Protein AF-A0A6J1Q6X2-F1 (afdb_monomer_lite)

Secondary structure (DSSP, 8-state):
--------------------------------------------HHHHHHHHHHHHSPPHHHHHHTSHHHHHHHHHTTTSPPPHHHHHHHHHHHHHHHHHTT----HHHHHHHHHHHHHH-TTS-GGGT--PPPP------

Sequence (141 aa):
MLMFSKSIENNQNALNTCNKNAIQETNTCENSSKRKLHELDEEDASTSQDTFLLETIPSIEDLLQRSKTGRVILCGSKIKELTGSMRNKLCNIIITYMQDNNLVMTNEIAKGISKRIVKLFPSEAEGTYFIEGKKKDPQSG

Foldseek 3Di:
DDDDDDDDDDDDDDDDDDDDDDDDDDDDDDDDDDDDDDPPDCPDVVVVVLVVVLVVDDQLLVLLVVDPLSVVLLVVLVPDDDDPVSVVVSVVSSVVVCVVVVHDCDLSSQLSNLVSVCVSRVVDDSCVRHDDDDDPDPPDD

pLDDT: mean 74.61, std 22.56, range [35.28, 97.12]

Radius of gyration: 26.96 Å; chains: 1; bounding box: 38×86×66 Å

Organism: NCBI:txid300111

Structure (mmCIF, N/CA/C/O backbone):
data_AF-A0A6J1Q6X2-F1
#
_entry.id   AF-A0A6J1Q6X2-F1
#
loop_
_atom_site.group_PDB
_atom_site.id
_atom_site.type_symbol
_atom_site.label_atom_id
_atom_site.label_alt_id
_atom_site.label_comp_id
_atom_site.label_asym_id
_atom_site.label_entity_id
_atom_site.label_seq_id
_atom_site.pdbx_PDB_ins_code
_atom_site.Cartn_x
_atom_site.Cartn_y
_atom_site.Cartn_z
_atom_site.occupancy
_atom_site.B_iso_or_equiv
_atom_site.auth_seq_id
_atom_site.auth_comp_id
_atom_site.auth_asym_id
_atom_site.auth_atom_id
_atom_site.pdbx_PDB_model_num
ATOM 1 N N . MET A 1 1 ? 14.675 -44.837 22.473 1.00 45.50 1 MET A N 1
ATOM 2 C CA . MET A 1 1 ? 15.642 -44.057 23.272 1.00 45.50 1 MET A CA 1
ATOM 3 C C . MET A 1 1 ? 14.830 -43.197 24.227 1.00 45.50 1 MET A C 1
ATOM 5 O O . MET A 1 1 ? 14.000 -42.427 23.765 1.00 45.50 1 MET A O 1
ATOM 9 N N . LEU A 1 2 ? 14.939 -43.471 25.525 1.00 38.16 2 LEU A N 1
ATOM 10 C CA . LEU A 1 2 ? 14.140 -42.886 26.604 1.00 38.16 2 LEU A CA 1
ATOM 11 C C . LEU A 1 2 ? 14.866 -41.676 27.229 1.00 38.16 2 LEU A C 1
ATOM 13 O O . LEU A 1 2 ? 16.032 -41.805 27.578 1.00 38.16 2 LEU A O 1
ATOM 17 N N . MET A 1 3 ? 14.090 -40.604 27.447 1.00 42.31 3 MET A N 1
ATOM 18 C CA . MET A 1 3 ? 14.016 -39.728 28.638 1.00 42.31 3 MET A CA 1
ATOM 19 C C . MET A 1 3 ? 15.021 -38.582 28.937 1.00 42.31 3 MET A C 1
ATOM 21 O O . MET A 1 3 ? 16.233 -38.731 28.827 1.00 42.31 3 MET A O 1
ATOM 25 N N . PHE A 1 4 ? 14.402 -37.533 29.528 1.00 41.38 4 PHE A N 1
ATOM 26 C CA . PHE A 1 4 ? 14.873 -36.437 30.415 1.00 41.38 4 PHE A CA 1
ATOM 27 C C . PHE A 1 4 ? 15.378 -35.143 29.716 1.00 41.38 4 PHE A C 1
ATOM 29 O O . PHE A 1 4 ? 16.072 -35.226 28.716 1.00 41.38 4 PHE A O 1
ATOM 36 N N . SER A 1 5 ? 15.021 -33.901 30.101 1.00 43.34 5 SER A N 1
ATOM 37 C CA . SER A 1 5 ? 14.584 -33.341 31.400 1.00 43.34 5 SER A CA 1
ATOM 38 C C . SER A 1 5 ? 13.808 -32.011 31.250 1.00 43.34 5 SER A C 1
ATOM 40 O O . SER A 1 5 ? 13.989 -31.277 30.283 1.00 43.34 5 SER A O 1
ATOM 42 N N . LYS A 1 6 ? 12.991 -31.689 32.262 1.00 44.47 6 LYS A N 1
ATOM 43 C CA . LYS A 1 6 ? 12.260 -30.427 32.502 1.00 44.47 6 LYS A CA 1
ATOM 44 C C . LYS A 1 6 ? 13.149 -29.304 33.088 1.00 44.47 6 LYS A C 1
ATOM 46 O O . LYS A 1 6 ? 14.009 -29.625 33.893 1.00 44.47 6 LYS A O 1
ATOM 51 N N . SER A 1 7 ? 12.758 -28.050 32.785 1.00 41.66 7 SER A N 1
ATOM 52 C CA . SER A 1 7 ? 12.643 -26.821 33.628 1.00 41.66 7 SER A CA 1
ATOM 53 C C . SER A 1 7 ? 13.850 -26.259 34.408 1.00 41.66 7 SER A C 1
ATOM 55 O O . SER A 1 7 ? 14.645 -27.046 34.890 1.00 41.66 7 SER A O 1
ATOM 57 N N . ILE A 1 8 ? 13.904 -24.914 34.576 1.00 51.53 8 ILE A N 1
ATOM 58 C CA . ILE A 1 8 ? 14.270 -24.078 35.774 1.00 51.53 8 ILE A CA 1
ATOM 59 C C . ILE A 1 8 ? 14.450 -22.591 35.317 1.00 51.53 8 ILE A C 1
ATOM 61 O O . ILE A 1 8 ? 15.234 -22.335 34.411 1.00 51.53 8 ILE A O 1
ATOM 65 N N . GLU A 1 9 ? 13.513 -21.685 35.669 1.00 46.12 9 GLU A N 1
ATOM 66 C CA . GLU A 1 9 ? 13.592 -20.514 36.611 1.00 46.12 9 GLU A CA 1
ATOM 67 C C . GLU A 1 9 ? 14.257 -19.233 36.049 1.00 46.12 9 GLU A C 1
ATOM 69 O O . GLU A 1 9 ? 15.354 -19.268 35.513 1.00 46.12 9 GLU A O 1
ATOM 74 N N . ASN A 1 10 ? 13.543 -18.104 35.921 1.00 40.09 10 ASN A N 1
ATOM 75 C CA . ASN A 1 10 ? 13.143 -17.088 36.921 1.00 40.09 10 ASN A CA 1
ATOM 76 C C . ASN A 1 10 ? 14.305 -16.197 37.417 1.00 40.09 10 ASN A C 1
ATOM 78 O O . ASN A 1 10 ? 15.191 -16.670 38.118 1.00 40.09 10 ASN A O 1
ATOM 82 N N . ASN A 1 11 ? 14.251 -14.889 37.126 1.00 49.38 11 ASN A N 1
ATOM 83 C CA . ASN A 1 11 ? 14.909 -13.864 37.945 1.00 49.38 11 ASN A CA 1
ATOM 84 C C . ASN A 1 11 ? 14.194 -12.504 37.816 1.00 49.38 11 ASN A C 1
ATOM 86 O O . ASN A 1 11 ? 14.284 -11.817 36.799 1.00 49.38 11 ASN A O 1
ATOM 90 N N . GLN A 1 12 ? 13.490 -12.143 38.887 1.00 48.56 12 GLN A N 1
ATOM 91 C CA . GLN A 1 12 ? 13.083 -10.792 39.260 1.00 48.56 12 GLN A CA 1
ATOM 92 C C . GLN A 1 12 ? 14.142 -10.196 40.193 1.00 48.56 12 GLN A C 1
ATOM 94 O O . GLN A 1 12 ? 14.383 -10.787 41.240 1.00 48.56 12 GLN A O 1
ATOM 99 N N . ASN A 1 13 ? 14.671 -9.006 39.890 1.00 44.72 13 ASN A N 1
ATOM 100 C CA . ASN A 1 13 ? 14.751 -7.866 40.823 1.00 44.72 13 ASN A CA 1
ATOM 101 C C . ASN A 1 13 ? 15.632 -6.738 40.272 1.00 44.72 13 ASN A C 1
ATOM 103 O O . ASN A 1 13 ? 16.779 -6.980 39.912 1.00 44.72 13 ASN A O 1
ATOM 107 N N . ALA A 1 14 ? 15.140 -5.502 40.361 1.00 42.59 14 ALA A N 1
ATOM 108 C CA . ALA A 1 14 ? 15.841 -4.425 41.067 1.00 42.59 14 ALA A CA 1
ATOM 109 C C . ALA A 1 14 ? 14.897 -3.223 41.227 1.00 42.59 14 ALA A C 1
ATOM 111 O O . ALA A 1 14 ? 14.763 -2.375 40.349 1.00 42.59 14 ALA A O 1
ATOM 112 N N . LEU A 1 15 ? 14.223 -3.189 42.377 1.00 45.31 15 LEU A N 1
ATOM 113 C CA . LEU A 1 15 ? 13.710 -1.978 43.007 1.00 45.31 15 LEU A CA 1
ATOM 114 C C . LEU A 1 15 ? 14.877 -1.222 43.653 1.00 45.31 15 LEU A C 1
ATOM 116 O O . LEU A 1 15 ? 15.613 -1.793 44.456 1.00 45.31 15 LEU A O 1
ATOM 120 N N . ASN A 1 16 ? 14.969 0.078 43.399 1.00 54.81 16 ASN A N 1
ATOM 121 C CA . ASN A 1 16 ? 15.718 1.027 44.221 1.00 54.81 16 ASN A CA 1
ATOM 122 C C . ASN A 1 16 ? 15.015 2.398 44.240 1.00 54.81 16 ASN A C 1
ATOM 124 O O . ASN A 1 16 ? 15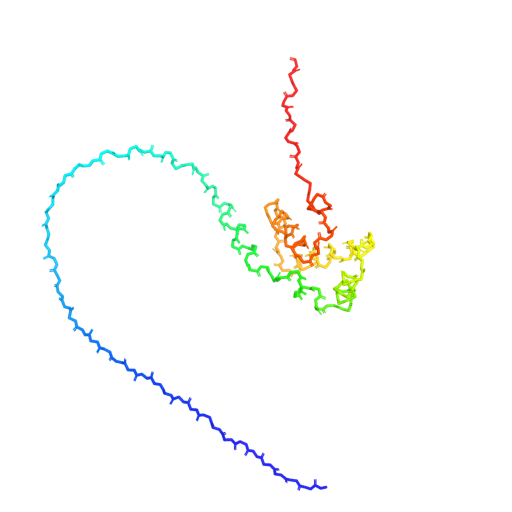.367 3.337 43.542 1.00 54.81 16 ASN A O 1
ATOM 128 N N . THR A 1 17 ? 13.936 2.433 45.024 1.00 39.59 17 THR A N 1
ATOM 129 C CA . THR A 1 17 ? 13.654 3.326 46.165 1.00 39.59 17 THR A CA 1
ATOM 130 C C . THR A 1 17 ? 14.276 4.737 46.232 1.00 39.59 17 THR A C 1
ATOM 132 O O . THR A 1 17 ? 15.469 4.894 46.459 1.00 39.59 17 THR A O 1
ATOM 135 N N . CYS A 1 18 ? 13.353 5.713 46.227 1.00 36.84 18 CYS A N 1
ATOM 136 C CA . CYS A 1 18 ? 13.228 6.963 47.005 1.00 36.84 18 CYS A CA 1
ATOM 137 C C . CYS A 1 18 ? 14.394 7.958 47.151 1.00 36.84 18 CYS A C 1
ATOM 139 O O . CYS A 1 18 ? 15.395 7.670 47.796 1.00 36.84 18 CYS A O 1
ATOM 141 N N . ASN A 1 19 ? 14.059 9.239 46.934 1.00 46.81 19 ASN A N 1
ATOM 142 C CA . ASN A 1 19 ? 13.991 10.147 48.083 1.00 46.81 19 ASN A CA 1
ATOM 143 C C . ASN A 1 19 ? 12.839 11.165 47.970 1.00 46.81 19 ASN A C 1
ATOM 145 O O . ASN A 1 19 ? 12.581 11.725 46.909 1.00 46.81 19 ASN A O 1
ATOM 149 N N . LYS A 1 20 ? 12.143 11.343 49.095 1.00 49.16 20 LYS A N 1
ATOM 150 C CA . LYS A 1 20 ? 11.057 12.292 49.368 1.00 49.16 20 LYS A CA 1
ATOM 151 C C . LYS A 1 20 ? 11.656 13.640 49.780 1.00 49.16 20 LYS A C 1
ATOM 153 O O . LYS A 1 20 ? 12.748 13.638 50.327 1.00 49.16 20 LYS A O 1
ATOM 158 N N . ASN A 1 21 ? 10.919 14.733 49.552 1.00 51.38 21 ASN A N 1
ATOM 159 C CA . ASN A 1 21 ? 10.766 15.949 50.387 1.00 51.38 21 ASN A CA 1
ATOM 160 C C . ASN A 1 21 ? 9.892 16.932 49.562 1.00 51.38 21 ASN A C 1
ATOM 162 O O . ASN A 1 21 ? 10.301 17.319 48.478 1.00 51.38 21 ASN A O 1
ATOM 166 N N . ALA A 1 22 ? 8.596 17.136 49.826 1.00 40.69 22 ALA A N 1
ATOM 167 C CA . ALA A 1 22 ? 7.937 17.825 50.949 1.00 40.69 22 ALA A CA 1
ATOM 168 C C . ALA A 1 22 ? 7.635 19.324 50.666 1.00 40.69 22 ALA A C 1
ATOM 170 O O . ALA A 1 22 ? 8.551 20.130 50.624 1.00 40.69 22 ALA A O 1
ATOM 171 N N . ILE A 1 23 ? 6.322 19.627 50.586 1.00 45.84 23 ILE A N 1
ATOM 172 C CA . ILE A 1 23 ? 5.596 20.796 51.159 1.00 45.84 23 ILE A CA 1
ATOM 173 C C . ILE A 1 23 ? 5.784 22.162 50.448 1.00 45.84 23 ILE A C 1
ATOM 175 O O . ILE A 1 23 ? 6.869 22.720 50.437 1.00 45.84 23 ILE A O 1
ATOM 179 N N . GLN A 1 24 ? 4.794 22.597 49.649 1.00 41.06 24 GLN A N 1
ATOM 180 C CA . GLN A 1 24 ? 3.652 23.525 49.900 1.00 41.06 24 GLN A CA 1
ATOM 181 C C . GLN A 1 24 ? 3.933 25.021 49.628 1.00 41.06 24 GLN A C 1
ATOM 183 O O . GLN A 1 24 ? 4.835 25.614 50.199 1.00 41.06 24 GLN A O 1
ATOM 188 N N . GLU A 1 25 ? 3.070 25.564 48.757 1.00 44.72 25 GLU A N 1
ATOM 189 C CA . GLU A 1 25 ? 2.430 26.894 48.704 1.00 44.72 25 GLU A CA 1
ATOM 190 C C . GLU A 1 25 ? 3.205 28.164 49.110 1.00 44.72 25 GLU A C 1
ATOM 192 O O . GLU A 1 25 ? 3.629 28.316 50.246 1.00 44.72 25 GLU A O 1
ATOM 197 N N . THR A 1 26 ? 3.235 29.164 48.214 1.00 39.84 26 THR A N 1
ATOM 198 C CA . THR A 1 26 ? 2.758 30.545 48.486 1.00 39.84 26 THR A CA 1
ATOM 199 C C . THR A 1 26 ? 2.828 31.448 47.235 1.00 39.84 26 THR A C 1
ATOM 201 O O . THR A 1 26 ? 3.874 31.645 46.635 1.00 39.84 26 THR A O 1
ATOM 204 N N . ASN A 1 27 ? 1.655 31.953 46.842 1.00 48.69 27 ASN A N 1
ATOM 205 C CA . ASN A 1 27 ? 1.267 33.342 46.534 1.00 48.69 27 ASN A CA 1
ATOM 206 C C . ASN A 1 27 ? 2.214 34.353 45.821 1.00 48.69 27 ASN A C 1
ATOM 208 O O . ASN A 1 27 ? 3.289 34.686 46.306 1.00 48.69 27 ASN A O 1
ATOM 212 N N . THR A 1 28 ? 1.609 35.012 44.811 1.00 35.28 28 THR A N 1
ATOM 213 C CA . THR A 1 28 ? 1.665 36.465 44.482 1.00 35.28 28 THR A CA 1
ATOM 214 C C . THR A 1 28 ? 2.480 36.939 43.259 1.00 35.28 28 THR A C 1
ATOM 216 O O . THR A 1 28 ? 3.678 37.169 43.328 1.00 35.28 28 THR A O 1
ATOM 219 N N . CYS A 1 29 ? 1.709 37.178 42.185 1.00 35.38 29 CYS A N 1
ATOM 220 C CA . CYS A 1 29 ? 1.519 38.403 41.374 1.00 35.38 29 CYS A CA 1
ATOM 221 C C . CYS A 1 29 ? 2.624 39.070 40.515 1.00 35.38 29 CYS A C 1
ATOM 223 O O . CYS A 1 29 ? 3.682 39.442 41.004 1.00 35.38 29 CYS A O 1
ATOM 225 N N . GLU A 1 30 ? 2.182 39.385 39.279 1.00 35.34 30 GLU A N 1
ATOM 226 C CA . GLU A 1 30 ? 2.585 40.462 38.344 1.00 35.34 30 GLU A CA 1
ATOM 227 C C . GLU A 1 30 ? 4.014 40.403 37.752 1.00 35.34 30 GLU A C 1
ATOM 229 O O . GLU A 1 30 ? 4.989 40.144 38.431 1.00 35.34 30 GLU A O 1
ATOM 234 N N . ASN A 1 31 ? 4.266 40.640 36.459 1.00 35.62 31 ASN A N 1
ATOM 235 C CA . ASN A 1 31 ? 3.671 41.637 35.578 1.00 35.62 31 ASN A CA 1
ATOM 236 C C . ASN A 1 31 ? 3.989 41.324 34.091 1.00 35.62 31 ASN A C 1
ATOM 238 O O . ASN A 1 31 ? 5.040 40.783 33.762 1.00 35.62 31 ASN A O 1
ATOM 242 N N . SER A 1 32 ? 3.044 41.710 33.231 1.00 45.56 32 SER A N 1
ATOM 243 C CA . SER A 1 32 ? 3.100 42.045 31.797 1.00 45.56 32 SER A CA 1
ATOM 244 C C . SER A 1 32 ? 4.257 41.577 30.891 1.00 45.56 32 SER A C 1
ATOM 246 O O . SER A 1 32 ? 5.400 42.005 31.009 1.00 45.56 32 SER A O 1
ATOM 248 N N . SER A 1 33 ? 3.888 40.929 29.775 1.00 47.22 33 SER A N 1
ATOM 249 C CA . SER A 1 33 ? 4.177 41.479 28.436 1.00 47.22 33 SER A CA 1
ATOM 250 C C . SER A 1 33 ? 3.419 40.757 27.317 1.00 47.22 33 SER A C 1
ATOM 252 O O . SER A 1 33 ? 3.526 39.553 27.110 1.00 47.22 33 SER A O 1
ATOM 254 N N . LYS A 1 34 ? 2.648 41.568 26.589 1.00 49.38 34 LYS A N 1
ATOM 255 C CA . LYS A 1 34 ? 1.850 41.294 25.390 1.00 49.38 34 LYS A CA 1
ATOM 256 C C . LYS A 1 34 ? 2.507 40.306 24.420 1.00 49.38 34 LYS A C 1
ATOM 258 O O . LYS A 1 34 ? 3.510 40.654 23.805 1.00 49.38 34 LYS A O 1
ATOM 263 N N . ARG A 1 35 ? 1.844 39.182 24.130 1.00 40.62 35 ARG A N 1
ATOM 264 C CA . ARG A 1 35 ? 1.909 38.540 22.807 1.00 40.62 35 ARG A CA 1
ATOM 265 C C . ARG A 1 35 ? 0.526 38.028 22.407 1.00 40.62 35 ARG A C 1
ATOM 267 O O . ARG A 1 35 ? 0.047 37.031 22.922 1.00 40.62 35 ARG A O 1
ATOM 274 N N . LYS A 1 36 ? -0.099 38.838 21.547 1.00 40.94 36 LYS A N 1
ATOM 275 C CA . LYS A 1 36 ? -0.982 38.498 20.425 1.00 40.94 36 LYS A CA 1
ATOM 276 C C . LYS A 1 36 ? -1.613 37.100 20.503 1.00 40.94 36 LYS A C 1
ATOM 278 O O . LYS A 1 36 ? -0.922 36.111 20.284 1.00 40.94 36 LYS A O 1
ATOM 283 N N . LEU A 1 37 ? -2.924 37.073 20.754 1.00 40.78 37 LEU A N 1
ATOM 284 C CA . LEU A 1 37 ? -3.806 35.952 20.435 1.00 40.78 37 LEU A CA 1
ATOM 285 C C . LEU A 1 37 ? -3.504 35.544 18.983 1.00 40.78 37 LEU A C 1
ATOM 287 O O . LEU A 1 37 ? -3.821 36.286 18.053 1.00 40.78 37 LEU A O 1
ATOM 291 N N . HIS A 1 38 ? -2.789 34.438 18.800 1.00 42.84 38 HIS A N 1
ATOM 292 C CA . HIS A 1 38 ? -2.847 33.716 17.544 1.00 42.84 38 HIS A CA 1
ATOM 293 C C . HIS A 1 38 ? -4.141 32.926 17.644 1.00 42.84 38 HIS A C 1
ATOM 295 O O . HIS A 1 38 ? -4.284 32.096 18.540 1.00 42.84 38 HIS A O 1
ATOM 301 N N . GLU A 1 39 ? -5.098 33.322 16.810 1.00 43.94 39 GLU A N 1
ATOM 302 C CA . GLU A 1 39 ? -6.196 32.494 16.322 1.00 43.94 39 GLU A CA 1
ATOM 303 C C . GLU A 1 39 ? -5.770 31.027 16.387 1.00 43.94 39 GLU A C 1
ATOM 305 O O . GLU A 1 39 ? -4.840 30.620 15.690 1.00 43.94 39 GLU A O 1
ATOM 310 N N . LEU A 1 40 ? -6.360 30.280 17.320 1.00 46.22 40 LEU A N 1
ATOM 311 C CA . LEU A 1 40 ? -6.326 28.833 17.253 1.00 46.22 40 LEU A CA 1
ATOM 312 C C . LEU A 1 40 ? -7.247 28.513 16.089 1.00 46.22 40 LEU A C 1
ATOM 314 O O . LEU A 1 40 ? -8.465 28.489 16.257 1.00 46.22 40 LEU A O 1
ATOM 318 N N . ASP A 1 41 ? -6.650 28.385 14.906 1.00 47.84 41 ASP A N 1
ATOM 319 C CA . ASP A 1 41 ? -7.287 27.697 13.800 1.00 47.84 41 ASP A CA 1
ATOM 320 C C . ASP A 1 41 ? -7.846 26.393 14.371 1.00 47.84 41 ASP A C 1
ATOM 322 O O . ASP A 1 41 ? -7.151 25.665 15.088 1.00 47.84 41 ASP A O 1
ATOM 326 N N . GLU A 1 42 ? -9.134 26.163 14.137 1.00 53.38 42 GLU A N 1
ATOM 327 C CA . GLU A 1 42 ? -9.824 24.928 14.471 1.00 53.38 42 GLU A CA 1
ATOM 328 C C . GLU A 1 42 ? -9.115 23.783 13.727 1.00 53.38 42 GLU A C 1
ATOM 330 O O . GLU A 1 42 ? -9.481 23.420 12.612 1.00 53.38 42 GLU A O 1
ATOM 335 N N . GLU A 1 43 ? -8.043 23.232 14.308 1.00 53.00 43 GLU A N 1
ATOM 336 C CA . GLU A 1 43 ? -7.527 21.932 13.902 1.00 53.00 43 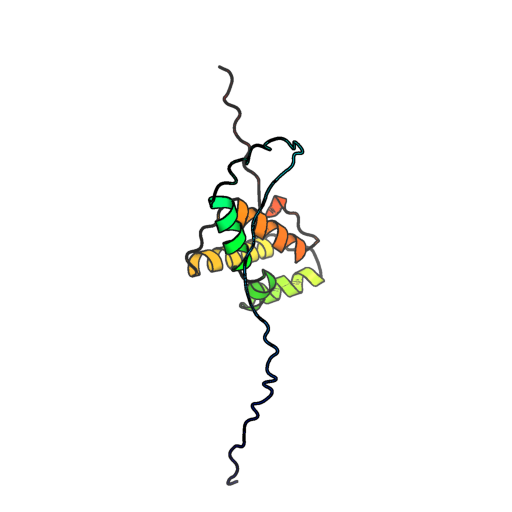GLU A CA 1
ATOM 337 C C . GLU A 1 43 ? -8.605 20.913 14.265 1.00 53.00 43 GLU A C 1
ATOM 339 O O . GLU A 1 43 ? -8.729 20.453 15.402 1.00 53.00 43 GLU A O 1
ATOM 344 N N . ASP A 1 44 ? -9.436 20.641 13.263 1.00 57.28 44 ASP A N 1
ATOM 345 C CA . ASP A 1 44 ? -10.523 19.681 13.267 1.00 57.28 44 ASP A CA 1
ATOM 346 C C . ASP A 1 44 ? -10.086 18.383 13.959 1.00 57.28 44 ASP A C 1
ATOM 348 O O . ASP A 1 44 ? -9.094 17.753 13.578 1.00 57.28 44 ASP A O 1
ATOM 352 N N . ALA A 1 45 ? -10.862 17.934 14.950 1.00 58.88 45 ALA A N 1
ATOM 353 C CA . ALA A 1 45 ? -10.622 16.689 15.689 1.00 58.88 45 ALA A CA 1
ATOM 354 C C . ALA A 1 45 ? -10.412 15.464 14.765 1.00 58.88 45 ALA A C 1
ATOM 356 O O . ALA A 1 45 ? -9.763 14.488 15.150 1.00 58.88 45 ALA A O 1
ATOM 357 N N . SER A 1 46 ? -10.909 15.540 13.523 1.00 61.28 46 SER A N 1
ATOM 358 C CA . SER A 1 46 ? -10.704 14.549 12.462 1.00 61.28 46 SER A CA 1
ATOM 359 C C . SER A 1 46 ? -9.227 14.336 12.098 1.00 61.28 46 SER A C 1
ATOM 361 O O . SER A 1 46 ? -8.818 13.198 11.870 1.00 61.28 46 SER A O 1
ATOM 363 N N . THR A 1 47 ? -8.403 15.388 12.079 1.00 67.25 47 THR A N 1
ATOM 364 C CA . THR A 1 47 ? -6.971 15.292 11.730 1.00 67.25 47 THR A CA 1
ATOM 365 C C . THR A 1 47 ? -6.188 14.527 12.801 1.00 67.25 47 THR A C 1
ATOM 367 O O . THR A 1 47 ? -5.292 13.732 12.497 1.00 67.25 47 THR A O 1
ATOM 370 N N . SER A 1 48 ? -6.566 14.714 14.071 1.00 76.44 48 SER A N 1
ATOM 371 C CA . SER A 1 48 ? -5.976 13.999 15.208 1.00 76.44 48 SER A CA 1
ATOM 372 C C . SER A 1 48 ? -6.288 12.498 15.159 1.00 76.44 48 SER A C 1
ATOM 374 O O . SER A 1 48 ? -5.396 11.670 15.362 1.00 76.44 48 SER A O 1
ATOM 376 N N . GLN A 1 49 ? -7.527 12.134 14.807 1.00 83.50 49 GLN A N 1
ATOM 377 C CA . GLN A 1 49 ? -7.939 10.736 14.678 1.00 83.50 49 GLN A CA 1
ATOM 378 C C . GLN A 1 49 ? -7.226 10.022 13.520 1.00 83.50 49 GLN A C 1
ATOM 380 O O . GLN A 1 49 ? -6.733 8.909 13.706 1.00 83.50 49 GLN A O 1
ATOM 385 N N . ASP A 1 50 ? -7.118 10.657 12.352 1.00 86.38 50 ASP A N 1
ATOM 386 C CA . ASP A 1 50 ? -6.440 10.066 11.191 1.00 86.38 50 ASP A CA 1
ATOM 387 C C . ASP A 1 50 ? -4.942 9.862 11.440 1.00 86.38 50 ASP A C 1
ATOM 389 O O . ASP A 1 50 ? -4.381 8.835 11.052 1.00 86.38 50 ASP A O 1
ATOM 393 N N . THR A 1 51 ? -4.301 10.796 12.149 1.00 85.38 51 THR A N 1
ATOM 394 C CA . THR A 1 51 ? -2.892 10.672 12.549 1.00 85.38 51 THR A CA 1
ATOM 395 C C . THR A 1 51 ? -2.684 9.456 13.447 1.00 85.38 51 THR A C 1
ATOM 397 O O . THR A 1 51 ? -1.819 8.622 13.172 1.00 85.38 51 THR A O 1
ATOM 400 N N . PHE A 1 52 ? -3.525 9.302 14.472 1.00 87.31 52 PHE A N 1
ATOM 401 C CA . PHE A 1 52 ? -3.475 8.148 15.366 1.00 87.31 52 PHE A CA 1
ATOM 402 C C . PHE A 1 52 ? -3.730 6.830 14.619 1.00 87.31 52 PHE A C 1
ATOM 404 O O . PHE A 1 52 ? -2.975 5.869 14.770 1.00 87.31 52 PHE A O 1
ATOM 411 N N . LEU A 1 53 ? -4.751 6.773 13.757 1.00 86.88 53 LEU A N 1
ATOM 412 C CA . LEU A 1 53 ? -5.037 5.575 12.962 1.00 86.88 53 LEU A CA 1
ATOM 413 C C . LEU A 1 53 ? -3.860 5.204 12.059 1.00 86.88 53 LEU A C 1
ATOM 415 O O . LEU A 1 53 ? -3.481 4.032 11.995 1.00 86.88 53 LEU A O 1
ATOM 419 N N . LEU A 1 54 ? -3.230 6.188 11.418 1.00 88.56 54 LEU A N 1
ATOM 420 C CA . LEU A 1 54 ? -2.061 5.960 10.580 1.00 88.56 54 LEU A CA 1
ATOM 421 C C . LEU A 1 54 ? -0.900 5.351 11.384 1.00 88.56 54 LEU A C 1
ATOM 423 O O . LEU A 1 54 ? -0.204 4.472 10.874 1.00 88.56 54 LEU A O 1
ATOM 427 N N . GLU A 1 55 ? -0.693 5.756 12.638 1.00 87.69 55 GLU A N 1
ATOM 428 C CA . GLU A 1 55 ? 0.302 5.149 13.538 1.00 87.69 55 GLU A CA 1
ATOM 429 C C . GLU A 1 55 ? -0.025 3.698 13.912 1.00 87.69 55 GLU A C 1
ATOM 431 O O . GLU A 1 55 ? 0.887 2.877 14.010 1.00 87.69 55 GLU A O 1
ATOM 436 N N . THR A 1 56 ? -1.307 3.350 14.056 1.00 88.81 56 THR A N 1
ATOM 437 C CA . THR A 1 56 ? -1.723 1.971 14.373 1.00 88.81 56 THR A CA 1
ATOM 438 C C . THR A 1 56 ? -1.652 1.008 13.185 1.00 88.81 56 THR A C 1
ATOM 440 O O . THR A 1 56 ? -1.553 -0.205 13.381 1.00 88.81 56 THR A O 1
ATOM 443 N N . ILE A 1 57 ? -1.683 1.517 11.947 1.00 91.88 57 ILE A N 1
ATOM 444 C CA . ILE A 1 57 ? -1.517 0.693 10.744 1.00 91.88 57 ILE A CA 1
ATOM 445 C C . ILE A 1 57 ? -0.067 0.172 10.692 1.00 91.88 57 ILE A C 1
ATOM 447 O O . ILE A 1 57 ? 0.863 0.989 10.661 1.00 91.88 57 ILE A O 1
ATOM 451 N N . PRO A 1 58 ? 0.147 -1.162 10.614 1.00 94.81 58 PRO A N 1
ATOM 452 C CA . PRO A 1 58 ? 1.463 -1.765 10.445 1.00 94.81 58 PRO A CA 1
ATOM 453 C C . PRO A 1 58 ? 2.216 -1.173 9.258 1.00 94.81 58 PRO A C 1
ATOM 455 O O . PRO A 1 58 ? 1.620 -0.646 8.313 1.00 94.81 58 PRO A O 1
ATOM 458 N N . SER A 1 59 ? 3.540 -1.298 9.261 1.00 95.81 59 SER A N 1
ATOM 459 C CA . SER A 1 59 ? 4.313 -0.824 8.119 1.00 95.81 59 SER A CA 1
ATOM 460 C C . SER A 1 59 ? 3.902 -1.562 6.835 1.00 95.81 59 SER A C 1
ATOM 462 O O . SER A 1 59 ? 3.455 -2.712 6.860 1.00 95.81 59 SER A O 1
ATOM 464 N N . ILE A 1 60 ? 4.067 -0.906 5.681 1.00 96.12 60 ILE A N 1
ATOM 465 C CA . ILE A 1 60 ? 3.773 -1.532 4.381 1.00 96.12 60 ILE A CA 1
ATOM 466 C C . ILE A 1 60 ? 4.632 -2.787 4.186 1.00 96.12 60 ILE A C 1
ATOM 468 O O . ILE A 1 60 ? 4.167 -3.776 3.624 1.00 96.12 60 ILE A O 1
ATOM 472 N N . GLU A 1 61 ? 5.861 -2.779 4.704 1.00 95.75 61 GLU A N 1
ATOM 473 C CA . GLU A 1 61 ? 6.728 -3.951 4.699 1.00 95.75 61 GLU A CA 1
ATOM 474 C C . GLU A 1 61 ? 6.116 -5.107 5.501 1.00 95.75 61 GLU A C 1
ATOM 476 O O . GLU A 1 61 ? 5.988 -6.207 4.961 1.00 95.75 61 GLU A O 1
ATOM 481 N N . ASP A 1 62 ? 5.648 -4.857 6.728 1.00 96.44 62 ASP A N 1
ATOM 482 C CA . ASP A 1 62 ? 5.010 -5.881 7.565 1.00 96.44 62 ASP A CA 1
ATOM 483 C C . ASP A 1 62 ? 3.765 -6.469 6.894 1.00 96.44 62 ASP A C 1
ATOM 485 O O . ASP A 1 62 ? 3.556 -7.684 6.913 1.00 96.44 62 ASP A O 1
ATOM 489 N N . LEU A 1 63 ? 2.939 -5.625 6.264 1.00 96.38 63 LEU A N 1
ATOM 490 C CA . LEU A 1 63 ? 1.765 -6.079 5.515 1.00 96.38 63 LEU A CA 1
ATOM 491 C C . LEU A 1 63 ? 2.161 -6.993 4.349 1.00 96.38 63 LEU A C 1
ATOM 493 O O . LEU A 1 63 ? 1.543 -8.038 4.132 1.00 96.38 63 LEU A O 1
ATOM 497 N N . LEU A 1 64 ? 3.219 -6.642 3.616 1.00 96.19 64 LEU A N 1
ATOM 498 C CA . LEU A 1 64 ? 3.706 -7.434 2.490 1.00 96.19 64 LEU A CA 1
ATOM 499 C C . LEU A 1 64 ? 4.337 -8.759 2.933 1.00 96.19 64 LEU A C 1
ATOM 501 O O . LEU A 1 64 ? 4.142 -9.782 2.270 1.00 96.19 64 LEU A O 1
ATOM 505 N N . GLN A 1 65 ? 5.047 -8.786 4.061 1.00 96.50 65 GLN A N 1
ATOM 506 C CA . GLN A 1 65 ? 5.684 -10.007 4.558 1.00 96.50 65 GLN A CA 1
ATOM 507 C C . GLN A 1 65 ? 4.672 -11.116 4.908 1.00 96.50 65 GLN A C 1
ATOM 509 O O . GLN A 1 65 ? 4.989 -12.304 4.755 1.00 96.50 65 GLN A O 1
ATOM 514 N N . ARG A 1 66 ? 3.432 -10.753 5.278 1.00 95.81 66 ARG A N 1
ATOM 515 C CA . ARG A 1 66 ? 2.353 -11.690 5.657 1.00 95.81 66 ARG A CA 1
ATOM 516 C C . ARG A 1 66 ? 1.905 -12.625 4.535 1.00 95.81 66 ARG A C 1
ATOM 518 O O . ARG A 1 66 ? 1.373 -13.696 4.814 1.00 95.81 66 ARG A O 1
ATOM 525 N N . SER A 1 67 ? 2.130 -12.274 3.268 1.00 95.00 67 SER A N 1
ATOM 526 C CA . SER A 1 67 ? 1.677 -13.081 2.130 1.00 95.00 67 SER A CA 1
ATOM 527 C C . SER A 1 67 ? 2.818 -13.468 1.193 1.00 95.00 67 SER A C 1
ATOM 529 O O . SER A 1 67 ? 3.813 -12.760 1.042 1.00 95.00 67 SER A O 1
ATOM 531 N N . LYS A 1 68 ? 2.668 -14.605 0.500 1.00 94.88 68 LYS A N 1
ATOM 532 C CA . LYS A 1 68 ? 3.622 -15.019 -0.544 1.00 94.88 68 LYS A CA 1
ATOM 533 C C . LYS A 1 68 ? 3.737 -13.952 -1.636 1.00 94.88 68 LYS A C 1
ATOM 535 O O . LYS A 1 68 ? 4.839 -13.638 -2.070 1.00 94.88 68 LYS A O 1
ATOM 540 N N . THR A 1 69 ? 2.605 -13.384 -2.046 1.00 94.56 69 THR A N 1
ATOM 541 C CA . THR A 1 69 ? 2.542 -12.322 -3.054 1.00 94.56 69 THR A CA 1
ATOM 542 C C . THR A 1 69 ? 3.282 -11.066 -2.603 1.00 94.56 69 THR A C 1
ATOM 544 O O . THR A 1 69 ? 4.067 -10.526 -3.377 1.00 94.56 69 THR A O 1
ATOM 547 N N . GLY A 1 70 ? 3.090 -10.624 -1.360 1.00 96.06 70 GLY A N 1
ATOM 548 C CA . GLY A 1 70 ? 3.768 -9.437 -0.848 1.00 96.06 70 GLY A CA 1
ATOM 549 C C . GLY A 1 70 ? 5.282 -9.625 -0.730 1.00 96.06 70 GLY A C 1
ATOM 550 O O . GLY A 1 70 ? 6.036 -8.746 -1.141 1.00 96.06 70 GLY A O 1
ATOM 551 N N . ARG A 1 71 ? 5.752 -10.812 -0.322 1.00 95.69 71 ARG A N 1
ATOM 552 C CA . ARG A 1 71 ? 7.190 -11.139 -0.345 1.00 95.69 71 ARG A CA 1
ATOM 553 C C . ARG A 1 71 ? 7.794 -11.085 -1.751 1.00 95.69 71 ARG A C 1
ATOM 555 O O . ARG A 1 71 ? 8.919 -10.624 -1.909 1.00 95.69 71 ARG A O 1
ATOM 562 N N . VAL A 1 72 ? 7.050 -11.497 -2.781 1.00 94.00 72 VAL A N 1
ATOM 563 C CA . VAL A 1 72 ? 7.495 -11.354 -4.180 1.00 94.00 72 VAL A CA 1
ATOM 564 C C . VAL A 1 72 ? 7.617 -9.881 -4.580 1.00 94.00 72 VAL A C 1
ATOM 566 O O . VAL A 1 72 ? 8.577 -9.524 -5.256 1.00 94.00 72 VAL A O 1
ATOM 569 N N . ILE A 1 73 ? 6.693 -9.021 -4.140 1.00 94.62 73 ILE A N 1
ATOM 570 C CA . ILE A 1 73 ? 6.754 -7.570 -4.390 1.00 94.62 73 ILE A CA 1
ATOM 571 C C . ILE A 1 73 ? 7.990 -6.957 -3.708 1.00 94.62 73 ILE A C 1
ATOM 573 O O . ILE A 1 73 ? 8.741 -6.237 -4.362 1.00 94.62 73 ILE A O 1
ATOM 577 N N . LEU A 1 74 ? 8.258 -7.313 -2.444 1.00 93.56 74 LEU A N 1
ATOM 578 C CA . LEU A 1 74 ? 9.451 -6.869 -1.702 1.00 93.56 74 LEU A CA 1
ATOM 579 C C . LEU A 1 74 ? 10.768 -7.322 -2.350 1.00 93.56 74 LEU A C 1
ATOM 581 O O . LEU A 1 74 ? 11.762 -6.603 -2.318 1.00 93.56 74 LEU A O 1
ATOM 585 N N . CYS A 1 75 ? 10.806 -8.520 -2.933 1.00 88.00 75 CYS A N 1
ATOM 586 C CA . CYS A 1 75 ? 11.978 -8.970 -3.684 1.00 88.00 75 CYS A CA 1
ATOM 587 C C . CYS A 1 75 ? 12.116 -8.236 -5.023 1.00 88.00 75 CYS A C 1
ATOM 589 O O . CYS A 1 75 ? 13.234 -7.918 -5.425 1.00 88.00 75 CYS A O 1
ATOM 591 N N . GLY A 1 76 ? 10.999 -7.969 -5.707 1.00 77.81 76 GLY A N 1
ATOM 592 C CA . GLY A 1 76 ? 10.977 -7.311 -7.013 1.00 77.81 76 GLY A CA 1
ATOM 593 C C . GLY A 1 76 ? 11.569 -5.902 -6.987 1.00 77.81 76 GLY A C 1
ATOM 594 O O . GLY A 1 76 ? 12.303 -5.537 -7.906 1.00 77.81 76 GLY A O 1
ATOM 595 N N . SER A 1 77 ? 11.341 -5.155 -5.904 1.00 76.06 77 SER A N 1
ATOM 596 C CA . SER A 1 77 ? 11.856 -3.788 -5.757 1.00 76.06 77 SER A CA 1
ATOM 597 C C . SER A 1 77 ? 13.374 -3.681 -5.661 1.00 76.06 77 SER A C 1
ATOM 599 O O . SER A 1 77 ? 13.933 -2.639 -5.990 1.00 76.06 77 SER A O 1
ATOM 601 N N . LYS A 1 78 ? 14.066 -4.753 -5.256 1.00 73.75 78 LYS A N 1
ATOM 602 C CA . LYS A 1 78 ? 15.538 -4.784 -5.235 1.00 73.75 78 LYS A CA 1
ATOM 603 C C . LYS A 1 78 ? 16.143 -4.822 -6.637 1.00 73.75 78 LYS A C 1
ATOM 605 O O . LYS A 1 78 ? 17.346 -4.638 -6.782 1.00 73.75 78 LYS A O 1
ATOM 610 N N . ILE A 1 79 ? 15.328 -5.126 -7.646 1.00 71.81 79 ILE A N 1
ATOM 611 C CA . ILE A 1 79 ? 15.784 -5.421 -9.001 1.00 71.81 79 ILE A CA 1
ATOM 612 C C . ILE A 1 79 ? 15.358 -4.302 -9.954 1.00 71.81 79 ILE A C 1
ATOM 614 O O . ILE A 1 79 ? 16.191 -3.848 -10.736 1.00 71.81 79 ILE A O 1
ATOM 618 N N . LYS A 1 80 ? 14.086 -3.866 -9.910 1.00 79.56 80 LYS A N 1
ATOM 619 C CA . LYS A 1 80 ? 13.503 -2.835 -10.794 1.00 79.56 80 LYS A CA 1
ATOM 620 C C . LYS A 1 80 ? 12.269 -2.164 -10.167 1.00 79.56 80 LYS A C 1
ATOM 622 O O . LYS A 1 80 ? 11.790 -2.577 -9.115 1.00 79.56 80 LYS A O 1
ATOM 627 N N . GLU A 1 81 ? 11.743 -1.156 -10.864 1.00 87.25 81 GLU A N 1
ATOM 628 C CA . GLU A 1 81 ? 10.406 -0.583 -10.653 1.00 87.25 81 GLU A CA 1
ATOM 629 C C . GLU A 1 81 ? 9.308 -1.646 -10.563 1.00 87.25 81 GLU A C 1
ATOM 631 O O . GLU A 1 81 ? 9.374 -2.700 -11.212 1.00 87.25 81 GLU A O 1
ATOM 636 N N . LEU A 1 82 ? 8.261 -1.352 -9.786 1.00 90.75 82 LEU A N 1
ATOM 637 C CA . LEU A 1 82 ? 7.134 -2.260 -9.689 1.00 90.75 82 LEU A CA 1
ATOM 638 C C . LEU A 1 82 ? 6.363 -2.255 -11.009 1.00 90.75 82 LEU A C 1
ATOM 640 O O . LEU A 1 82 ? 6.041 -1.223 -11.594 1.00 90.75 82 LEU A O 1
ATOM 644 N N . THR A 1 83 ? 6.014 -3.443 -11.487 1.00 91.94 83 THR A N 1
ATOM 645 C CA . THR A 1 83 ? 5.100 -3.557 -12.629 1.00 91.94 83 THR A CA 1
ATOM 646 C C . THR A 1 83 ? 3.690 -3.126 -12.220 1.00 91.94 83 THR A C 1
ATOM 648 O O . THR A 1 83 ? 3.315 -3.240 -11.053 1.00 91.94 83 THR A O 1
ATOM 651 N N . GLY A 1 84 ? 2.848 -2.724 -13.178 1.00 91.88 84 GLY A N 1
ATOM 652 C CA . GLY A 1 84 ? 1.442 -2.399 -12.889 1.00 91.88 84 GLY A CA 1
ATOM 653 C C . GLY A 1 84 ? 0.691 -3.530 -12.167 1.00 91.88 84 GLY A C 1
ATOM 654 O O . GLY A 1 84 ? -0.083 -3.277 -11.250 1.00 91.88 84 GLY A O 1
ATOM 655 N N . SER A 1 85 ? 0.991 -4.794 -12.492 1.00 93.69 85 SER A N 1
ATOM 656 C CA . SER A 1 85 ? 0.420 -5.949 -11.782 1.00 93.69 85 SER A CA 1
ATOM 657 C C . SER A 1 85 ? 0.873 -6.025 -10.319 1.00 93.69 85 SER A C 1
ATOM 659 O O . SER A 1 85 ? 0.067 -6.325 -9.439 1.00 93.69 85 SER A O 1
ATOM 661 N N . MET A 1 86 ? 2.151 -5.745 -10.043 1.00 93.88 86 MET A N 1
ATOM 662 C CA . MET A 1 86 ? 2.686 -5.703 -8.678 1.00 93.88 86 MET A CA 1
ATOM 663 C C . MET A 1 86 ? 2.084 -4.547 -7.880 1.00 93.88 86 MET A C 1
ATOM 665 O O . MET A 1 86 ? 1.682 -4.768 -6.742 1.00 93.88 86 MET A O 1
ATOM 669 N N . ARG A 1 87 ? 1.939 -3.365 -8.492 1.00 95.44 87 ARG A N 1
ATOM 670 C CA . ARG A 1 87 ? 1.265 -2.211 -7.879 1.00 95.44 87 ARG A CA 1
ATOM 671 C C . ARG A 1 87 ? -0.180 -2.522 -7.503 1.00 95.44 87 ARG A C 1
ATOM 673 O O . ARG A 1 87 ? -0.571 -2.307 -6.364 1.00 95.44 87 ARG A O 1
ATOM 680 N N . ASN A 1 88 ? -0.947 -3.130 -8.407 1.00 95.81 88 ASN A N 1
ATOM 681 C CA . ASN A 1 88 ? -2.332 -3.512 -8.115 1.00 95.81 88 ASN A CA 1
ATOM 682 C C . ASN A 1 88 ? -2.415 -4.511 -6.955 1.00 95.81 88 ASN A C 1
ATOM 684 O O . ASN A 1 88 ? -3.272 -4.394 -6.085 1.00 9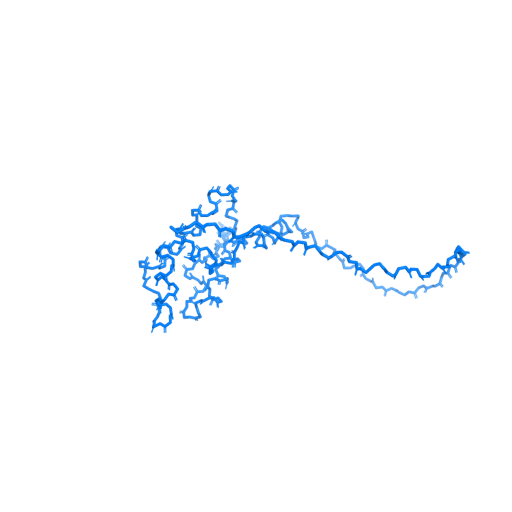5.81 88 ASN A O 1
ATOM 688 N N . LYS A 1 89 ? -1.501 -5.486 -6.909 1.00 96.25 89 LYS A N 1
ATOM 689 C CA . LYS A 1 89 ? -1.431 -6.454 -5.807 1.00 96.25 89 LYS A CA 1
ATOM 690 C C . LYS A 1 89 ? -1.038 -5.796 -4.484 1.00 96.25 89 LYS A C 1
ATOM 692 O O . LYS A 1 89 ? -1.614 -6.149 -3.462 1.00 96.25 89 LYS A O 1
ATOM 697 N N . LEU A 1 90 ? -0.098 -4.852 -4.505 1.00 96.56 90 LEU A N 1
ATOM 698 C CA . LEU A 1 90 ? 0.273 -4.037 -3.348 1.00 96.56 90 LEU A CA 1
ATOM 699 C C . LEU A 1 90 ? -0.945 -3.274 -2.811 1.00 96.56 90 LEU A C 1
ATOM 701 O O . LEU A 1 90 ? -1.267 -3.409 -1.633 1.00 96.56 90 LEU A O 1
ATOM 705 N N . CYS A 1 91 ? -1.655 -2.546 -3.676 1.00 96.62 91 CYS A N 1
ATOM 706 C CA . CYS A 1 91 ? -2.857 -1.811 -3.289 1.00 96.62 91 CYS A CA 1
ATOM 707 C C . CYS A 1 91 ? -3.925 -2.745 -2.715 1.00 96.62 91 CYS A C 1
ATOM 709 O O . CYS A 1 91 ? -4.475 -2.454 -1.659 1.00 96.62 91 CYS A O 1
ATOM 711 N N . ASN A 1 92 ? -4.166 -3.897 -3.347 1.00 97.06 92 ASN A N 1
ATOM 712 C CA . ASN A 1 92 ? -5.129 -4.873 -2.842 1.00 97.06 92 ASN A CA 1
ATOM 713 C C . ASN A 1 92 ? -4.756 -5.389 -1.449 1.00 97.06 92 ASN A C 1
ATOM 715 O O . ASN A 1 92 ? -5.629 -5.476 -0.601 1.00 97.06 92 ASN A O 1
ATOM 719 N N . ILE A 1 93 ? -3.478 -5.680 -1.178 1.00 97.12 93 ILE A N 1
ATOM 720 C CA . ILE A 1 93 ? -3.032 -6.112 0.160 1.00 97.12 93 ILE A CA 1
ATOM 721 C C . ILE A 1 93 ? -3.367 -5.050 1.217 1.00 97.12 93 ILE A C 1
ATOM 723 O O . ILE A 1 93 ? -3.860 -5.388 2.291 1.00 97.12 93 ILE A O 1
ATOM 727 N N . ILE A 1 94 ? -3.125 -3.775 0.907 1.00 96.56 94 ILE A N 1
ATOM 728 C CA . ILE A 1 94 ? -3.397 -2.662 1.824 1.00 96.56 94 ILE A CA 1
ATOM 729 C C . ILE A 1 94 ? -4.907 -2.473 2.014 1.00 96.56 94 ILE A C 1
ATOM 731 O O . ILE A 1 94 ? -5.374 -2.376 3.144 1.00 96.56 94 ILE A O 1
ATOM 735 N N . ILE A 1 95 ? -5.678 -2.456 0.924 1.00 95.69 95 ILE A N 1
ATOM 736 C CA . ILE A 1 95 ? -7.136 -2.288 0.963 1.00 95.69 95 ILE A CA 1
ATOM 737 C C . ILE A 1 95 ? -7.787 -3.434 1.740 1.00 95.69 95 ILE A C 1
ATOM 739 O O . ILE A 1 95 ? -8.606 -3.175 2.615 1.00 95.69 95 ILE A O 1
ATOM 743 N N . THR A 1 96 ? -7.389 -4.681 1.478 1.00 96.31 96 THR A N 1
ATOM 744 C CA . THR A 1 96 ? -7.889 -5.849 2.212 1.00 96.31 96 THR A CA 1
ATOM 745 C C . THR A 1 96 ? -7.554 -5.749 3.695 1.00 96.31 96 THR A C 1
ATOM 747 O O . THR A 1 96 ? -8.437 -5.956 4.515 1.00 96.31 96 THR A O 1
ATOM 750 N N . TYR A 1 97 ? -6.335 -5.335 4.066 1.00 95.62 97 TYR A N 1
ATOM 751 C CA . TYR A 1 97 ? -6.005 -5.111 5.477 1.00 95.62 97 TYR A CA 1
ATOM 752 C C . TYR A 1 97 ? -6.940 -4.087 6.135 1.00 95.62 97 TYR A C 1
ATOM 754 O O . TYR A 1 97 ? -7.426 -4.315 7.241 1.00 95.62 97 TYR A O 1
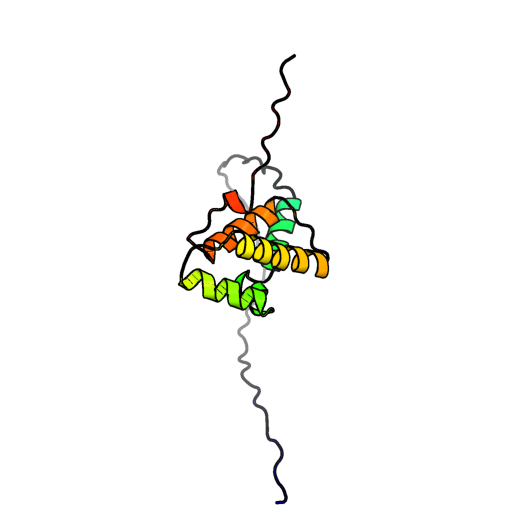ATOM 762 N N . MET A 1 98 ? -7.206 -2.968 5.461 1.00 94.81 98 MET A N 1
ATOM 763 C CA . MET A 1 98 ? -8.093 -1.928 5.986 1.00 94.81 98 MET A CA 1
ATOM 764 C C . MET A 1 98 ? -9.522 -2.451 6.156 1.00 94.81 98 MET A C 1
ATOM 766 O O . MET A 1 98 ? -10.129 -2.236 7.201 1.00 94.81 98 MET A O 1
ATOM 770 N N . GLN A 1 99 ? -10.025 -3.200 5.173 1.00 94.75 99 GLN A N 1
ATOM 771 C CA . GLN A 1 99 ? -11.349 -3.825 5.219 1.00 94.75 99 GLN A CA 1
ATOM 772 C C . GLN A 1 99 ? -11.464 -4.851 6.350 1.00 94.75 99 GLN A C 1
ATOM 774 O O . GLN A 1 99 ? -12.399 -4.776 7.143 1.00 94.75 99 GLN A O 1
ATOM 779 N N . ASP A 1 100 ? -10.489 -5.752 6.477 1.00 95.38 100 ASP A N 1
ATOM 780 C CA . ASP A 1 100 ? -10.477 -6.807 7.497 1.00 95.38 100 ASP A CA 1
ATOM 781 C C . ASP A 1 100 ? -10.435 -6.239 8.927 1.00 95.38 100 ASP A C 1
ATOM 783 O O . ASP A 1 100 ? -10.908 -6.877 9.867 1.00 95.38 100 ASP A O 1
ATOM 787 N N . ASN A 1 101 ? -9.890 -5.029 9.099 1.00 93.94 101 ASN A N 1
ATOM 788 C CA . ASN A 1 101 ? -9.797 -4.338 10.388 1.00 93.94 101 ASN A CA 1
ATOM 789 C C . ASN A 1 101 ? -10.870 -3.250 10.574 1.00 93.94 101 ASN A C 1
ATOM 791 O O . ASN A 1 101 ? -10.805 -2.499 11.544 1.00 93.94 101 ASN A O 1
ATOM 795 N N . ASN A 1 102 ? -11.862 -3.166 9.678 1.00 93.38 102 ASN A N 1
ATOM 796 C CA . ASN A 1 102 ? -12.926 -2.152 9.695 1.00 93.38 102 ASN A CA 1
ATOM 797 C C . ASN A 1 102 ? -12.399 -0.703 9.752 1.00 93.38 102 ASN A C 1
ATOM 799 O O . ASN A 1 102 ? -13.000 0.170 10.378 1.00 93.38 102 ASN A O 1
ATOM 803 N N . LEU A 1 103 ? -11.264 -0.446 9.100 1.00 92.31 103 LEU A N 1
ATOM 804 C CA . LEU A 1 103 ? -10.647 0.873 9.017 1.00 92.31 103 LEU A CA 1
ATOM 805 C C . LEU A 1 103 ? -11.181 1.629 7.799 1.00 92.31 103 LEU A C 1
ATOM 807 O O . LEU A 1 103 ? -11.220 1.107 6.682 1.00 92.31 103 LEU A O 1
ATOM 811 N N . VAL A 1 104 ? -11.552 2.891 8.005 1.00 91.50 104 VAL A N 1
ATOM 812 C CA . VAL A 1 104 ? -11.997 3.778 6.926 1.00 91.50 104 VAL A CA 1
ATOM 813 C C . VAL A 1 104 ? -10.779 4.362 6.210 1.00 91.50 104 VAL A C 1
ATOM 815 O O . VAL A 1 104 ? -9.852 4.859 6.842 1.00 91.50 104 VAL A O 1
ATOM 818 N N . MET A 1 105 ? -10.782 4.314 4.877 1.00 90.94 105 MET A N 1
ATOM 819 C CA . MET A 1 105 ? -9.752 4.941 4.047 1.00 90.94 105 MET A CA 1
ATOM 820 C C . MET A 1 105 ? -10.116 6.410 3.787 1.00 90.94 105 MET A C 1
ATOM 822 O O . MET A 1 105 ? -10.792 6.715 2.804 1.00 90.94 105 MET A O 1
ATOM 826 N N . THR A 1 106 ? -9.699 7.314 4.674 1.00 92.19 106 THR A N 1
ATOM 827 C CA . THR A 1 106 ? -9.829 8.766 4.460 1.00 92.19 106 THR A CA 1
ATOM 828 C C . THR A 1 106 ? -8.764 9.277 3.484 1.00 92.19 106 THR A C 1
ATOM 830 O O . THR A 1 106 ? -7.801 8.573 3.164 1.00 92.19 106 THR A O 1
ATOM 833 N N . ASN A 1 107 ? -8.908 10.519 3.008 1.00 91.12 107 ASN A N 1
ATOM 834 C CA . ASN A 1 107 ? -7.901 11.143 2.143 1.00 91.12 107 ASN A CA 1
ATOM 835 C C . ASN A 1 107 ? -6.544 11.278 2.846 1.00 91.12 107 ASN A C 1
ATOM 837 O O . ASN A 1 107 ? -5.517 11.003 2.228 1.00 91.12 107 ASN A O 1
ATOM 841 N N . GLU A 1 108 ? -6.533 11.643 4.131 1.00 91.12 108 GLU A N 1
ATOM 842 C CA . GLU A 1 108 ? -5.290 11.781 4.895 1.00 91.12 108 GLU A CA 1
ATOM 843 C C . GLU A 1 108 ? -4.618 10.429 5.127 1.00 91.12 108 GLU A C 1
ATOM 845 O O . GLU A 1 108 ? -3.402 10.309 4.968 1.00 91.12 108 GLU A O 1
ATOM 850 N N . ILE A 1 109 ? -5.394 9.373 5.394 1.00 93.12 109 ILE A N 1
ATOM 851 C CA . ILE A 1 109 ? -4.857 8.013 5.500 1.00 93.12 109 ILE A CA 1
ATOM 852 C C . ILE A 1 109 ? -4.309 7.542 4.147 1.00 93.12 109 ILE A C 1
ATOM 854 O O . ILE A 1 109 ? -3.189 7.031 4.089 1.00 93.12 109 ILE A O 1
ATOM 858 N N . ALA A 1 110 ? -5.037 7.752 3.047 1.00 93.56 110 ALA A N 1
ATOM 859 C CA . ALA A 1 110 ? -4.584 7.379 1.706 1.00 93.56 110 ALA A CA 1
ATOM 860 C C . ALA A 1 110 ? -3.283 8.105 1.316 1.00 93.56 110 ALA A C 1
ATOM 862 O O . ALA A 1 110 ? -2.349 7.480 0.807 1.00 93.56 110 ALA A O 1
ATOM 863 N N . LYS A 1 111 ? -3.185 9.401 1.631 1.00 94.56 111 LYS A N 1
ATOM 864 C CA . LYS A 1 111 ? -1.979 10.223 1.461 1.00 94.56 111 LYS A CA 1
ATOM 865 C C . LYS A 1 111 ? -0.839 9.793 2.391 1.00 94.56 111 LYS A C 1
ATOM 867 O O . LYS A 1 111 ? 0.332 9.802 2.021 1.00 94.56 111 LYS A O 1
ATOM 872 N N . GLY A 1 112 ? -1.147 9.381 3.615 1.00 94.38 112 GLY A N 1
ATOM 873 C CA . GLY A 1 112 ? -0.169 8.815 4.541 1.00 94.38 112 GLY A CA 1
ATOM 874 C C . GLY A 1 112 ? 0.409 7.494 4.029 1.00 94.38 112 GLY A C 1
ATOM 875 O O . GLY A 1 112 ? 1.622 7.269 4.069 1.00 94.38 112 GLY A O 1
ATOM 876 N N . ILE A 1 113 ? -0.451 6.630 3.493 1.00 95.81 113 ILE A N 1
ATOM 877 C CA . ILE A 1 113 ? -0.080 5.348 2.896 1.00 95.81 113 ILE A CA 1
ATOM 878 C C . ILE A 1 113 ? 0.756 5.555 1.630 1.00 95.81 113 ILE A C 1
ATOM 880 O O . ILE A 1 113 ? 1.789 4.899 1.497 1.00 95.81 113 ILE A O 1
ATOM 884 N N . SER A 1 114 ? 0.379 6.473 0.732 1.00 96.06 114 SER A N 1
ATOM 885 C CA . SER A 1 114 ? 1.146 6.749 -0.495 1.00 96.06 114 SER A CA 1
ATOM 886 C C . SER A 1 114 ? 2.589 7.155 -0.173 1.00 96.06 114 SER A C 1
ATOM 888 O O . SER A 1 114 ? 3.531 6.601 -0.743 1.00 96.06 114 SER A O 1
ATOM 890 N N . LYS A 1 115 ? 2.789 8.015 0.831 1.00 95.62 115 LYS A N 1
ATOM 891 C CA . LYS A 1 115 ? 4.122 8.392 1.327 1.00 95.62 115 LYS A CA 1
ATOM 892 C C . 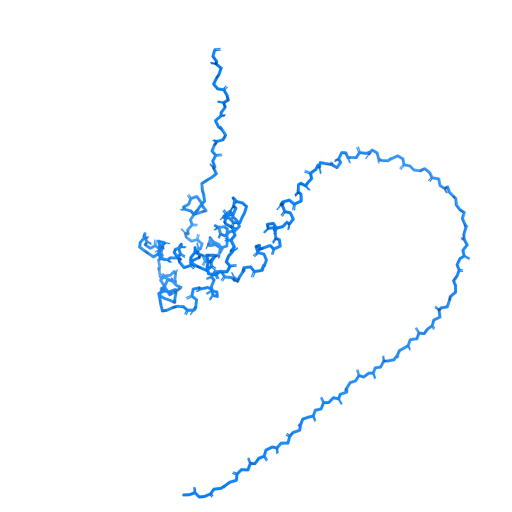LYS A 1 115 ? 4.901 7.203 1.887 1.00 95.62 115 LYS A C 1
ATOM 894 O O . LYS A 1 115 ? 6.097 7.070 1.629 1.00 95.62 115 LYS A O 1
ATOM 899 N N . ARG A 1 116 ? 4.243 6.313 2.638 1.00 95.81 116 ARG A N 1
ATOM 900 C CA . ARG A 1 116 ? 4.874 5.088 3.165 1.00 95.81 116 ARG A CA 1
ATOM 901 C C . ARG A 1 116 ? 5.274 4.119 2.048 1.00 95.81 116 ARG A C 1
ATOM 903 O O . ARG A 1 116 ? 6.326 3.494 2.157 1.00 95.81 116 ARG A O 1
ATOM 910 N N . ILE A 1 117 ? 4.482 4.024 0.979 1.00 95.31 117 ILE A N 1
ATOM 911 C CA . ILE A 1 117 ? 4.805 3.222 -0.210 1.00 95.31 117 ILE A CA 1
ATOM 912 C C . ILE A 1 117 ? 6.061 3.766 -0.889 1.00 95.31 117 ILE A C 1
ATOM 914 O O . ILE A 1 117 ? 7.001 3.005 -1.093 1.00 95.31 117 ILE A O 1
ATOM 918 N N . VAL A 1 118 ? 6.118 5.069 -1.175 1.00 94.50 118 VAL A N 1
ATOM 919 C CA . VAL A 1 118 ? 7.288 5.701 -1.816 1.00 94.50 118 VAL A CA 1
ATOM 920 C C . VAL A 1 118 ? 8.535 5.585 -0.937 1.00 94.50 118 VAL A C 1
ATOM 922 O O . VAL A 1 118 ? 9.632 5.348 -1.435 1.00 94.50 118 VAL A O 1
ATOM 925 N N . LYS A 1 119 ? 8.380 5.663 0.391 1.00 93.75 119 LYS A N 1
ATOM 926 C CA . LYS A 1 119 ? 9.485 5.426 1.331 1.00 93.75 119 LYS A CA 1
ATOM 927 C C . LYS A 1 119 ? 10.051 4.004 1.223 1.00 93.75 119 LYS A C 1
ATOM 929 O O . LYS A 1 119 ? 11.258 3.826 1.361 1.00 93.75 119 LYS A O 1
ATOM 934 N N . LEU A 1 120 ? 9.197 3.004 1.001 1.00 93.94 120 LEU A N 1
ATOM 935 C CA . LEU A 1 120 ? 9.605 1.604 0.850 1.00 93.94 120 LEU A CA 1
ATOM 936 C C . LEU A 1 120 ? 10.102 1.282 -0.570 1.00 93.94 120 LEU A C 1
ATOM 938 O O . LEU A 1 120 ? 10.968 0.427 -0.749 1.00 93.94 120 LEU A O 1
ATOM 942 N N . PHE A 1 121 ? 9.572 1.980 -1.573 1.00 92.88 121 PHE A N 1
ATOM 943 C CA . PHE A 1 121 ? 9.876 1.805 -2.989 1.00 92.88 121 PHE A CA 1
ATOM 944 C C . PHE A 1 121 ? 10.251 3.160 -3.612 1.00 92.88 121 PHE A C 1
ATOM 946 O O . PHE A 1 121 ? 9.404 3.799 -4.229 1.00 92.88 121 PHE A O 1
ATOM 953 N N . PRO A 1 122 ? 11.514 3.615 -3.489 1.00 90.88 122 PRO A N 1
ATOM 954 C CA . PRO A 1 122 ? 11.914 4.965 -3.908 1.00 90.88 122 PRO A CA 1
ATOM 955 C C . PRO A 1 122 ? 11.785 5.259 -5.409 1.00 90.88 122 PRO A C 1
ATOM 957 O O . PRO A 1 122 ? 11.881 6.411 -5.816 1.00 90.88 122 PRO A O 1
ATOM 960 N N . SER A 1 123 ? 11.607 4.229 -6.240 1.00 90.19 123 SER A N 1
ATOM 961 C CA . SER A 1 123 ? 11.347 4.368 -7.676 1.00 90.19 123 SER A CA 1
ATOM 962 C C . SER A 1 123 ? 9.881 4.669 -8.003 1.00 90.19 123 SER A C 1
ATOM 964 O O . SER A 1 123 ? 9.546 4.979 -9.143 1.00 90.19 123 SER A O 1
ATOM 966 N N . GLU A 1 124 ? 8.997 4.570 -7.017 1.00 92.31 124 GLU A N 1
ATOM 967 C CA . GLU A 1 124 ? 7.579 4.840 -7.163 1.00 92.31 124 GLU A CA 1
ATOM 968 C C . GLU A 1 124 ? 7.266 6.321 -6.906 1.00 92.31 124 GLU A C 1
ATOM 970 O O . GLU A 1 124 ? 7.932 6.994 -6.122 1.00 92.31 124 GLU A O 1
ATOM 975 N N . ALA A 1 125 ? 6.211 6.834 -7.541 1.00 91.94 125 ALA A N 1
ATOM 976 C CA . ALA A 1 125 ? 5.753 8.211 -7.363 1.00 91.94 125 ALA A CA 1
ATOM 977 C C . ALA A 1 125 ? 4.474 8.269 -6.517 1.00 91.94 125 ALA A C 1
ATOM 979 O O . ALA A 1 125 ? 3.565 7.464 -6.710 1.00 91.94 125 ALA A O 1
ATOM 980 N N . GLU A 1 126 ? 4.360 9.262 -5.627 1.00 91.44 126 GLU A N 1
ATOM 981 C CA . GLU A 1 126 ? 3.190 9.428 -4.745 1.00 91.44 126 GLU A CA 1
ATOM 982 C C . GLU A 1 126 ? 1.882 9.557 -5.546 1.00 91.44 126 GLU A C 1
ATOM 984 O O . GLU A 1 126 ? 0.886 8.909 -5.220 1.00 91.44 126 GLU A O 1
ATOM 989 N N . GLY A 1 127 ? 1.927 10.301 -6.660 1.00 91.44 127 GLY A N 1
ATOM 990 C CA . GLY A 1 127 ? 0.799 10.510 -7.576 1.00 91.44 127 GLY A CA 1
ATOM 991 C C . GLY A 1 127 ? 0.266 9.242 -8.253 1.00 91.44 127 GLY A C 1
ATOM 992 O O . GLY A 1 127 ? -0.827 9.260 -8.811 1.00 91.44 127 GLY A O 1
ATOM 993 N N . THR A 1 128 ? 1.006 8.130 -8.191 1.00 92.94 128 THR A N 1
ATOM 994 C CA . THR A 1 128 ? 0.534 6.813 -8.650 1.00 92.94 128 THR A CA 1
ATOM 995 C C . THR A 1 128 ? -0.490 6.208 -7.686 1.00 92.94 128 THR A C 1
ATOM 997 O O . THR A 1 128 ? -1.336 5.422 -8.107 1.00 92.94 128 THR A O 1
ATOM 1000 N N . TYR A 1 129 ? -0.413 6.555 -6.399 1.00 93.38 129 TYR A N 1
ATOM 1001 C CA . TYR A 1 129 ? -1.197 5.930 -5.327 1.00 93.38 129 TYR A CA 1
ATOM 1002 C C . TYR A 1 129 ? -2.239 6.866 -4.725 1.00 93.38 129 TYR A C 1
ATOM 1004 O O . TYR A 1 129 ? -3.242 6.396 -4.195 1.00 93.38 129 TYR A O 1
ATOM 1012 N N . PHE A 1 130 ? -2.014 8.175 -4.804 1.00 94.56 130 PHE A N 1
ATOM 1013 C CA . PHE A 1 130 ? -2.945 9.175 -4.308 1.00 94.56 130 PHE A CA 1
ATOM 1014 C C . PHE A 1 130 ? -3.026 10.348 -5.282 1.00 94.56 130 PHE A C 1
ATOM 1016 O O . PHE A 1 130 ? -2.012 10.939 -5.647 1.00 94.56 130 PHE A O 1
ATOM 1023 N N . ILE A 1 131 ? -4.247 10.688 -5.689 1.00 91.12 131 ILE A N 1
ATOM 1024 C CA . ILE A 1 131 ? -4.531 11.852 -6.526 1.00 91.12 131 ILE A CA 1
ATOM 1025 C C . ILE A 1 131 ? -5.406 12.780 -5.697 1.00 91.12 131 ILE A C 1
ATOM 1027 O O . ILE A 1 131 ? -6.540 12.438 -5.362 1.00 91.12 131 ILE A O 1
ATOM 1031 N N . GLU A 1 132 ? -4.875 13.954 -5.370 1.00 86.38 132 GLU A N 1
ATOM 1032 C CA . GLU A 1 132 ? -5.637 14.975 -4.665 1.00 86.38 132 GLU A CA 1
ATOM 1033 C C . GLU A 1 132 ? -6.782 15.465 -5.561 1.00 86.38 132 GLU A C 1
ATOM 1035 O O . GLU A 1 132 ? -6.578 15.887 -6.705 1.00 86.38 132 GLU A O 1
ATOM 1040 N N . GLY A 1 133 ? -8.012 15.369 -5.057 1.00 76.38 133 GLY A N 1
ATOM 1041 C CA . GLY A 1 133 ? -9.181 15.850 -5.777 1.00 76.38 133 GLY A CA 1
ATOM 1042 C C . GLY A 1 133 ? -9.090 17.361 -5.966 1.00 76.38 133 GLY A C 1
ATOM 1043 O O . GLY A 1 133 ? -9.005 18.108 -4.993 1.00 76.38 133 GLY A O 1
ATOM 1044 N N . LYS A 1 134 ? -9.141 17.841 -7.213 1.00 69.69 134 LYS A N 1
ATOM 1045 C CA . LYS A 1 134 ? -9.285 19.279 -7.457 1.00 69.69 134 LYS A CA 1
ATOM 1046 C C . LYS A 1 134 ? -10.663 19.718 -6.968 1.00 69.69 134 LYS A C 1
ATOM 1048 O O . LYS A 1 134 ? -11.675 19.195 -7.440 1.00 69.69 134 LYS A O 1
ATOM 1053 N N . LYS A 1 135 ? -10.707 20.683 -6.042 1.00 60.03 135 LYS A N 1
ATOM 1054 C CA . LYS A 1 135 ? -11.941 21.416 -5.736 1.00 60.03 135 LYS A CA 1
ATOM 1055 C C . LYS A 1 135 ? -12.412 22.021 -7.059 1.00 60.03 135 LYS A C 1
ATOM 1057 O O . LYS A 1 135 ? -11.652 22.734 -7.706 1.00 60.03 135 LYS A O 1
ATOM 1062 N N . LYS A 1 136 ? -13.613 21.659 -7.514 1.00 59.75 136 LYS A N 1
ATOM 1063 C CA . LYS A 1 136 ? -14.227 22.361 -8.641 1.00 59.75 136 LYS A CA 1
ATOM 1064 C C . LYS A 1 136 ? -14.456 23.786 -8.161 1.00 59.75 136 LYS A C 1
ATOM 1066 O O . LYS A 1 136 ? -15.227 23.972 -7.220 1.00 59.75 136 LYS A O 1
ATOM 1071 N N . ASP A 1 137 ? -13.772 24.752 -8.761 1.00 59.28 137 ASP A N 1
ATOM 1072 C CA . 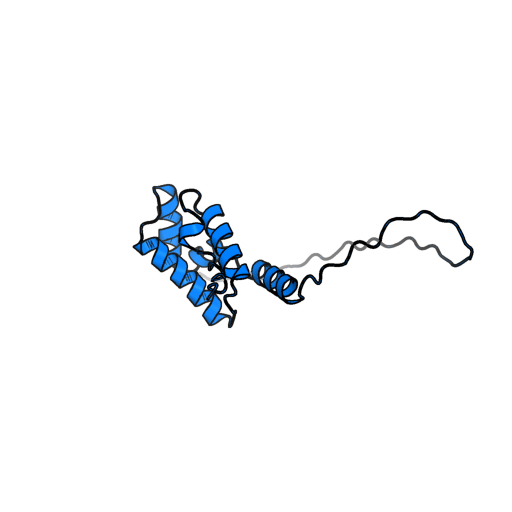ASP A 1 137 ? -14.137 26.150 -8.577 1.00 59.28 137 ASP A CA 1
ATOM 1073 C C . ASP A 1 137 ? -15.627 26.280 -8.931 1.00 59.28 137 ASP A C 1
ATOM 1075 O O . ASP A 1 137 ? -16.052 25.709 -9.947 1.00 59.28 137 ASP A O 1
ATOM 1079 N N . PRO A 1 138 ? -16.452 26.934 -8.092 1.00 65.00 138 PRO A N 1
ATOM 1080 C CA . PRO A 1 138 ? -17.831 27.205 -8.450 1.00 65.00 138 PRO A CA 1
ATOM 1081 C C . PRO A 1 138 ? -17.798 28.007 -9.746 1.00 65.00 138 PRO A C 1
ATOM 1083 O O . PRO A 1 138 ? -17.296 29.124 -9.802 1.00 65.00 138 PRO A O 1
ATOM 1086 N N . GLN A 1 139 ? -18.255 27.356 -10.808 1.00 63.81 139 GLN A N 1
ATOM 1087 C CA . GLN A 1 139 ? -18.318 27.883 -12.154 1.00 63.81 139 GLN A CA 1
ATOM 1088 C C . GLN A 1 139 ? -19.050 29.229 -12.104 1.00 63.81 139 GLN A C 1
ATOM 1090 O O . GLN A 1 139 ? -20.238 29.263 -11.785 1.00 63.81 139 GLN A O 1
ATOM 1095 N N . SER A 1 140 ? -18.325 30.324 -12.357 1.00 55.03 140 SER A N 1
ATOM 1096 C CA . SER A 1 140 ? -18.906 31.650 -12.557 1.00 55.03 140 SER A CA 1
ATOM 1097 C C . SER A 1 140 ? -19.891 31.553 -13.718 1.00 55.03 140 SER A C 1
ATOM 1099 O O . SER A 1 140 ? -19.478 31.386 -14.868 1.00 55.03 140 SER A O 1
ATOM 1101 N N . GLY A 1 141 ? -21.180 31.539 -13.381 1.00 50.75 141 GLY A N 1
ATOM 1102 C CA . GLY A 1 141 ? -22.278 31.727 -14.325 1.00 50.75 141 GLY A CA 1
ATOM 1103 C C . GLY A 1 141 ? -22.404 33.178 -14.756 1.00 50.75 141 GLY A C 1
ATOM 1104 O O . GLY A 1 141 ? -21.891 34.059 -14.028 1.00 50.75 141 GLY A O 1
#